Protein AF-A0A2H9PV42-F1 (afdb_monomer_lite)

Foldseek 3Di:
DQPPDDLVVSLVVLQVDQLLVNLVVLVPDDPVSNVSNVVSDDLLSVLSNLLNDDPVSSVVSLVSDDPVSSVSSVVSVVVVD

Radius of gyration: 11.81 Å; chains: 1; bounding box: 27×22×32 Å

Sequence (81 aa):
MLAGVSVEEARYIFRLLDPESASEALLEVDERLRRTLISSISSAKLIEVVHEMETDDAADIISGLPVKEARQVLEGIEESA

Secondary structure (DSSP, 8-state):
--TTS-HHHHHHHHHHS-HHHHHHHHHHS-HHHHHHHHTTS-HHHHHHHHHTS-HHHHHHHHHTS-HHHHHHHHHHHHHH-

pLDDT: mean 92.27, std 7.85, range [58.41, 97.56]

Structure (mmCIF, N/CA/C/O backbone):
data_AF-A0A2H9PV42-F1
#
_entry.id   AF-A0A2H9PV42-F1
#
loop_
_atom_site.group_PDB
_atom_site.id
_atom_site.type_symbol
_atom_site.label_atom_id
_atom_site.label_alt_id
_atom_site.label_comp_id
_atom_site.label_asym_id
_atom_site.label_entity_id
_atom_site.label_seq_id
_atom_site.pdbx_PDB_ins_code
_atom_site.Cartn_x
_atom_site.Cartn_y
_atom_site.Cartn_z
_atom_site.occupancy
_atom_site.B_iso_or_equiv
_atom_site.auth_seq_id
_atom_site.auth_comp_id
_atom_site.auth_asym_id
_atom_site.auth_atom_id
_atom_site.pdbx_PDB_model_num
ATOM 1 N N . MET A 1 1 ? 13.021 -3.480 -3.896 1.00 61.91 1 MET A N 1
ATOM 2 C CA . MET A 1 1 ? 12.680 -4.700 -4.664 1.00 61.91 1 MET A CA 1
ATOM 3 C C . MET A 1 1 ? 11.989 -4.456 -6.016 1.00 61.91 1 MET A C 1
ATOM 5 O O . MET A 1 1 ? 12.232 -5.241 -6.923 1.00 61.91 1 MET A O 1
ATOM 9 N N . LEU A 1 2 ? 11.183 -3.397 -6.225 1.00 77.38 2 LEU A N 1
ATOM 10 C CA . LEU A 1 2 ? 10.410 -3.207 -7.479 1.00 77.38 2 LEU A CA 1
ATOM 11 C C . LEU A 1 2 ? 10.914 -2.100 -8.433 1.00 77.38 2 LEU A C 1
ATOM 13 O O . LEU A 1 2 ? 10.388 -1.948 -9.529 1.00 77.38 2 LEU A O 1
ATOM 17 N N . ALA A 1 3 ? 11.950 -1.343 -8.064 1.00 69.31 3 ALA A N 1
ATOM 18 C CA . ALA A 1 3 ? 12.395 -0.153 -8.807 1.00 69.31 3 ALA A CA 1
ATOM 19 C C . ALA A 1 3 ? 13.085 -0.428 -10.169 1.00 69.31 3 ALA A C 1
ATOM 21 O O . ALA A 1 3 ? 13.443 0.514 -10.871 1.00 69.31 3 ALA A O 1
ATOM 22 N N . GLY A 1 4 ? 13.301 -1.695 -10.541 1.00 76.00 4 GLY A N 1
ATOM 23 C CA . GLY A 1 4 ? 14.036 -2.095 -11.752 1.00 76.00 4 GLY A CA 1
ATOM 24 C C . GLY A 1 4 ? 13.211 -2.832 -12.813 1.00 76.00 4 GLY A C 1
ATOM 25 O O . GLY A 1 4 ? 13.790 -3.305 -13.787 1.00 76.00 4 GLY A O 1
ATOM 26 N N . VAL A 1 5 ? 11.895 -2.962 -12.623 1.00 84.94 5 VAL A N 1
ATOM 27 C CA . VAL A 1 5 ? 10.982 -3.672 -13.541 1.00 84.94 5 VAL A CA 1
ATOM 28 C C . VAL A 1 5 ? 9.961 -2.710 -14.151 1.00 84.94 5 VAL A C 1
ATOM 30 O O . VAL A 1 5 ? 9.785 -1.591 -13.663 1.00 84.94 5 VAL A O 1
ATOM 33 N N . SER A 1 6 ? 9.285 -3.119 -15.229 1.00 91.88 6 SER A N 1
ATOM 34 C CA . SER A 1 6 ? 8.198 -2.307 -15.792 1.00 91.88 6 SER A CA 1
ATOM 35 C C . SER A 1 6 ? 7.032 -2.169 -14.805 1.00 91.88 6 SER A C 1
ATOM 37 O O . SER A 1 6 ? 6.866 -2.971 -13.884 1.00 91.88 6 SER A O 1
ATOM 39 N N . VAL A 1 7 ? 6.189 -1.153 -14.995 1.00 91.19 7 VAL A N 1
ATOM 40 C CA . VAL A 1 7 ? 5.042 -0.899 -14.109 1.00 91.19 7 VAL A CA 1
ATOM 41 C C . VAL A 1 7 ? 4.069 -2.082 -14.112 1.00 91.19 7 VAL A C 1
ATOM 43 O O . VAL A 1 7 ? 3.555 -2.477 -13.066 1.00 91.19 7 VAL A O 1
ATOM 46 N N . GLU A 1 8 ? 3.827 -2.679 -15.275 1.00 92.94 8 GLU A N 1
ATOM 47 C CA . GLU A 1 8 ? 2.956 -3.841 -15.436 1.00 92.94 8 GLU A CA 1
ATOM 48 C C . GLU A 1 8 ? 3.513 -5.079 -14.720 1.00 92.94 8 GLU A C 1
ATOM 50 O O . GLU A 1 8 ? 2.759 -5.789 -14.047 1.00 92.94 8 GLU A O 1
ATOM 55 N N . GLU A 1 9 ? 4.825 -5.311 -14.804 1.00 94.38 9 GLU A N 1
ATOM 56 C CA . GLU A 1 9 ? 5.502 -6.386 -14.071 1.00 94.38 9 GLU A CA 1
ATOM 57 C C . GLU A 1 9 ? 5.464 -6.142 -12.562 1.00 94.38 9 GLU A C 1
ATOM 59 O O . GLU A 1 9 ? 5.132 -7.059 -11.811 1.00 94.38 9 GLU A O 1
ATOM 64 N N . ALA A 1 10 ? 5.708 -4.908 -12.110 1.00 95.31 10 ALA A N 1
ATOM 65 C CA . ALA A 1 10 ? 5.622 -4.545 -10.699 1.00 95.31 10 ALA A CA 1
ATOM 66 C C . ALA A 1 10 ? 4.224 -4.831 -10.135 1.00 95.31 10 ALA A C 1
ATOM 68 O O . ALA A 1 10 ? 4.099 -5.452 -9.083 1.00 95.31 10 ALA A O 1
ATOM 69 N N . ARG A 1 11 ? 3.161 -4.463 -10.863 1.00 95.38 11 ARG A N 1
ATOM 70 C CA . ARG A 1 11 ? 1.774 -4.784 -10.480 1.00 95.38 11 ARG A CA 1
ATOM 71 C C . ARG A 1 11 ? 1.512 -6.285 -10.444 1.00 95.38 11 ARG A C 1
ATOM 73 O O . ARG A 1 11 ? 0.740 -6.759 -9.612 1.00 95.38 11 ARG A O 1
ATOM 80 N N . TYR A 1 12 ? 2.079 -7.040 -11.382 1.00 95.12 12 TYR A N 1
ATOM 81 C CA . TYR A 1 12 ? 1.922 -8.489 -11.399 1.00 95.12 12 TYR A CA 1
ATOM 82 C C . TYR A 1 12 ? 2.584 -9.126 -10.176 1.00 95.12 12 TYR A C 1
ATOM 84 O O . TYR A 1 12 ? 1.911 -9.853 -9.452 1.00 95.12 12 TYR A O 1
ATOM 92 N N . ILE A 1 13 ? 3.846 -8.785 -9.911 1.00 95.25 13 ILE A N 1
ATOM 93 C CA . ILE A 1 13 ? 4.608 -9.280 -8.760 1.00 95.25 13 ILE A CA 1
ATOM 94 C C . ILE A 1 13 ? 3.911 -8.885 -7.458 1.00 95.25 13 ILE A C 1
ATOM 96 O O . ILE A 1 13 ? 3.627 -9.746 -6.634 1.00 95.25 13 ILE A O 1
ATOM 100 N N . PHE A 1 14 ? 3.551 -7.610 -7.304 1.00 96.81 14 PHE A N 1
ATOM 101 C CA . PHE A 1 14 ? 2.937 -7.085 -6.085 1.00 96.81 14 PHE A CA 1
ATOM 102 C C . PHE A 1 14 ? 1.629 -7.794 -5.713 1.00 96.81 14 PHE A C 1
ATOM 104 O O . PHE A 1 14 ? 1.384 -8.092 -4.548 1.00 96.81 14 PHE A O 1
ATOM 111 N N . ARG A 1 15 ? 0.798 -8.151 -6.702 1.00 95.94 15 ARG A N 1
ATOM 112 C CA . ARG A 1 15 ? -0.433 -8.918 -6.444 1.00 95.94 15 ARG A CA 1
ATOM 113 C C . ARG A 1 15 ? -0.167 -10.312 -5.873 1.00 95.94 15 ARG A C 1
ATOM 115 O O . ARG A 1 15 ? -1.051 -10.836 -5.195 1.00 95.94 15 ARG A O 1
ATOM 122 N N . LEU A 1 16 ? 1.001 -10.891 -6.142 1.00 96.44 16 LEU A N 1
ATOM 123 C CA . LEU A 1 16 ? 1.399 -12.223 -5.685 1.00 96.44 16 LEU A CA 1
ATOM 124 C C . LEU A 1 16 ? 2.083 -12.218 -4.314 1.00 96.44 16 LEU A C 1
ATOM 12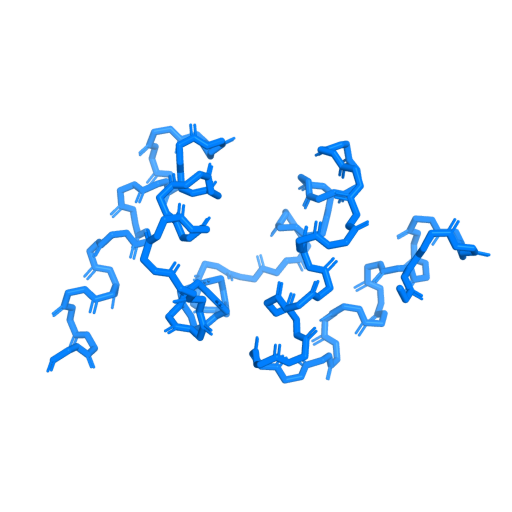6 O O . LEU A 1 16 ? 2.136 -13.273 -3.693 1.00 96.44 16 LEU A O 1
ATOM 130 N N . LEU A 1 17 ? 2.584 -11.070 -3.854 1.00 97.50 17 LEU A N 1
ATOM 131 C CA . LEU A 1 17 ? 3.217 -10.950 -2.541 1.00 97.50 17 LEU A CA 1
ATOM 132 C C . LEU A 1 17 ? 2.206 -11.217 -1.419 1.00 97.50 17 LEU A C 1
ATOM 134 O O . LEU A 1 17 ? 1.031 -10.845 -1.537 1.00 97.50 17 LEU A O 1
ATOM 138 N N . ASP A 1 18 ? 2.659 -11.854 -0.345 1.00 97.56 18 ASP A N 1
ATOM 139 C CA . ASP A 1 18 ? 1.944 -11.862 0.933 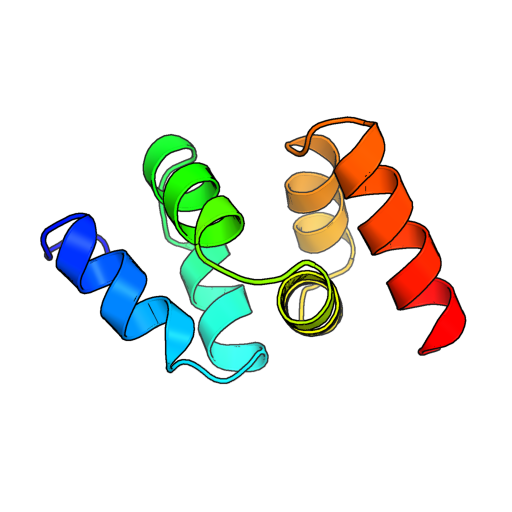1.00 97.56 18 ASP A CA 1
ATOM 140 C C . ASP A 1 18 ? 1.896 -10.445 1.549 1.00 97.56 18 ASP A C 1
ATOM 142 O O . ASP A 1 18 ? 2.606 -9.548 1.079 1.00 97.56 18 ASP A O 1
ATOM 146 N N . PRO A 1 19 ? 1.011 -10.201 2.535 1.00 96.56 19 PRO A N 1
ATOM 147 C CA . PRO A 1 19 ? 0.846 -8.877 3.130 1.00 96.56 19 PRO A CA 1
ATOM 148 C C . PRO A 1 19 ? 2.131 -8.277 3.720 1.00 96.56 19 PRO A C 1
ATOM 150 O O . PRO A 1 19 ? 2.385 -7.099 3.485 1.00 96.56 19 PRO A O 1
ATOM 153 N N . GLU A 1 20 ? 2.958 -9.089 4.385 1.00 96.50 20 GLU A N 1
ATOM 154 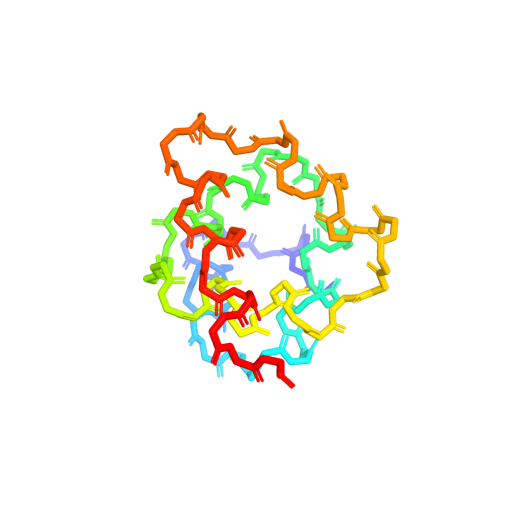C CA . GLU A 1 20 ? 4.238 -8.683 4.989 1.00 96.50 20 GLU A CA 1
ATOM 155 C C . GLU A 1 20 ? 5.225 -8.203 3.911 1.00 96.50 20 GLU A C 1
ATOM 157 O O . GLU A 1 20 ? 5.676 -7.062 3.914 1.00 96.50 20 GLU A O 1
ATOM 162 N N . SER A 1 21 ? 5.472 -9.016 2.883 1.00 97.31 21 SER A N 1
ATOM 163 C CA . SER A 1 21 ? 6.376 -8.641 1.786 1.00 97.31 21 SER A CA 1
ATOM 164 C C . SER A 1 21 ? 5.853 -7.447 0.979 1.00 97.31 21 SER A C 1
ATOM 166 O O . SER A 1 21 ? 6.618 -6.652 0.423 1.00 97.31 21 SER A O 1
ATOM 168 N N . ALA A 1 22 ? 4.530 -7.334 0.843 1.00 97.50 22 ALA A N 1
ATOM 169 C CA . ALA A 1 22 ? 3.897 -6.216 0.162 1.00 97.50 22 ALA A CA 1
ATOM 170 C C . ALA A 1 22 ? 4.008 -4.912 0.966 1.00 97.50 22 ALA A C 1
ATOM 172 O O . ALA A 1 22 ? 4.126 -3.851 0.345 1.00 97.50 22 ALA A O 1
ATOM 173 N N . SER A 1 23 ? 3.994 -4.971 2.300 1.00 96.88 23 SER A N 1
ATOM 174 C CA . SER A 1 23 ? 4.128 -3.786 3.148 1.00 96.88 23 SER A CA 1
ATOM 175 C C . SER A 1 23 ? 5.518 -3.168 2.981 1.00 96.88 23 SER A C 1
ATOM 177 O O . SER A 1 23 ? 5.621 -2.006 2.578 1.00 96.88 23 SER A O 1
ATOM 179 N N . GLU A 1 24 ? 6.573 -3.977 3.099 1.00 96.44 24 GLU A N 1
ATOM 180 C CA . GLU A 1 24 ? 7.959 -3.569 2.845 1.00 96.44 24 GLU A CA 1
ATOM 181 C C . GLU A 1 24 ? 8.127 -2.996 1.430 1.00 96.44 24 GLU A C 1
ATOM 183 O O . GLU A 1 24 ? 8.708 -1.925 1.223 1.00 96.44 24 GLU A O 1
ATOM 188 N N . ALA A 1 25 ? 7.551 -3.670 0.428 1.00 95.88 25 ALA A N 1
ATOM 189 C CA . ALA A 1 25 ? 7.641 -3.229 -0.958 1.00 95.88 25 ALA A CA 1
ATOM 190 C C . ALA A 1 25 ? 7.004 -1.849 -1.194 1.00 95.88 25 ALA A C 1
ATOM 192 O O . ALA A 1 25 ? 7.505 -1.101 -2.037 1.00 95.88 25 ALA A O 1
ATOM 193 N N . LEU A 1 26 ? 5.921 -1.493 -0.487 1.00 96.06 26 LEU A N 1
ATOM 194 C CA . LEU A 1 26 ? 5.302 -0.167 -0.602 1.00 96.06 26 LEU A CA 1
ATOM 195 C C . LEU A 1 26 ? 6.188 0.940 -0.019 1.00 96.06 26 LEU A C 1
ATOM 197 O O . LEU A 1 26 ? 6.194 2.043 -0.575 1.00 96.06 26 LEU A O 1
ATOM 201 N N . LEU A 1 27 ? 6.942 0.656 1.045 1.00 94.19 27 LEU A N 1
ATOM 202 C CA . LEU A 1 27 ? 7.833 1.622 1.695 1.00 94.19 27 LEU A CA 1
ATOM 203 C C . LEU A 1 27 ? 9.061 1.944 0.834 1.00 94.19 27 LEU A C 1
ATOM 205 O O . LEU A 1 27 ? 9.490 3.095 0.770 1.00 94.19 27 LEU A O 1
ATOM 209 N N . GLU A 1 28 ? 9.575 0.957 0.097 1.00 93.12 28 GLU A N 1
ATOM 210 C CA . GLU A 1 28 ? 10.768 1.116 -0.743 1.00 93.12 28 GLU A CA 1
ATOM 211 C C . GLU A 1 28 ? 10.528 1.833 -2.082 1.00 93.12 28 GLU A C 1
ATOM 213 O O . GLU A 1 28 ? 11.481 2.294 -2.720 1.00 93.12 28 GLU A O 1
ATOM 218 N N . VAL A 1 29 ? 9.285 1.881 -2.568 1.00 93.94 29 VAL A N 1
ATOM 219 C CA . VAL A 1 29 ? 8.963 2.490 -3.868 1.00 93.94 29 VAL A CA 1
ATOM 220 C C . VAL A 1 29 ? 8.566 3.956 -3.737 1.00 93.94 29 VAL A C 1
ATOM 222 O O . VAL A 1 29 ? 8.001 4.394 -2.730 1.00 93.94 29 VAL A O 1
ATOM 225 N N . ASP A 1 30 ? 8.810 4.715 -4.808 1.00 93.31 30 ASP A N 1
ATOM 226 C CA . ASP A 1 30 ? 8.364 6.101 -4.903 1.00 93.31 30 ASP A CA 1
ATOM 227 C C . ASP A 1 30 ? 6.829 6.229 -4.901 1.00 93.31 30 ASP A C 1
ATOM 229 O O . ASP A 1 30 ? 6.095 5.293 -5.226 1.00 93.31 30 ASP A O 1
ATOM 233 N N . GLU A 1 31 ? 6.332 7.420 -4.557 1.00 91.69 31 GLU A N 1
ATOM 234 C CA . GLU A 1 31 ? 4.899 7.716 -4.414 1.00 91.69 31 GLU A CA 1
ATOM 235 C C . GLU A 1 31 ? 4.080 7.372 -5.672 1.00 91.69 31 GLU A C 1
ATOM 237 O O . GLU A 1 31 ? 2.933 6.918 -5.582 1.00 91.69 31 GLU A O 1
ATOM 242 N N . ARG A 1 32 ? 4.653 7.567 -6.866 1.00 92.56 32 ARG A N 1
ATOM 243 C CA . ARG A 1 32 ? 3.950 7.327 -8.130 1.00 92.56 32 ARG A CA 1
ATOM 244 C C . ARG A 1 32 ? 3.750 5.832 -8.358 1.00 92.56 32 ARG A C 1
ATOM 246 O O . ARG A 1 32 ? 2.638 5.409 -8.700 1.00 92.56 32 ARG A O 1
ATOM 253 N N . LEU A 1 33 ? 4.804 5.038 -8.184 1.00 94.31 33 LEU A N 1
ATOM 254 C CA . LEU A 1 33 ? 4.711 3.586 -8.291 1.00 94.31 33 LEU A CA 1
ATOM 255 C C . LEU A 1 33 ? 3.827 3.029 -7.171 1.00 94.31 33 LEU A C 1
ATOM 257 O O . LEU A 1 33 ? 2.928 2.244 -7.457 1.00 94.31 33 LEU A O 1
ATOM 261 N N . ARG A 1 34 ? 3.976 3.523 -5.939 1.00 95.25 34 ARG A N 1
ATOM 262 C CA . ARG A 1 34 ? 3.148 3.151 -4.783 1.00 95.25 34 ARG A CA 1
ATOM 263 C C . ARG A 1 34 ? 1.651 3.269 -5.062 1.00 95.25 34 ARG A C 1
ATOM 265 O O . ARG A 1 34 ? 0.925 2.289 -4.924 1.00 95.25 34 ARG A O 1
ATOM 272 N N . ARG A 1 35 ? 1.185 4.428 -5.547 1.00 93.62 35 ARG A N 1
ATOM 273 C CA . ARG A 1 35 ? -0.227 4.630 -5.942 1.00 93.62 35 ARG A CA 1
ATOM 274 C C . ARG A 1 35 ? -0.680 3.647 -7.022 1.00 93.62 35 ARG A C 1
ATOM 276 O O . ARG A 1 35 ? -1.813 3.164 -7.011 1.00 93.62 35 ARG A O 1
ATOM 283 N N . THR A 1 36 ? 0.209 3.331 -7.958 1.00 94.56 36 THR A N 1
ATOM 284 C CA . THR A 1 36 ? -0.075 2.368 -9.028 1.00 94.56 36 THR A CA 1
ATOM 285 C C . THR A 1 36 ? -0.212 0.939 -8.491 1.00 94.56 36 THR A C 1
ATOM 287 O O . THR A 1 36 ? -1.071 0.189 -8.954 1.00 94.56 36 THR A O 1
ATOM 290 N N . LEU A 1 37 ? 0.593 0.562 -7.497 1.00 96.44 37 LEU A N 1
ATOM 291 C CA . LEU A 1 37 ? 0.514 -0.739 -6.834 1.00 96.44 37 LEU A CA 1
ATOM 292 C C . LEU A 1 37 ? -0.730 -0.847 -5.948 1.00 96.44 37 LEU A C 1
ATOM 294 O O . LEU A 1 37 ? -1.464 -1.828 -6.069 1.00 96.44 37 LEU A O 1
ATOM 298 N N . ILE A 1 38 ? -1.031 0.181 -5.151 1.00 95.94 38 ILE A N 1
ATOM 299 C CA . ILE A 1 38 ? -2.226 0.217 -4.296 1.00 95.94 38 ILE A CA 1
ATOM 300 C C . ILE A 1 38 ? -3.503 0.098 -5.140 1.00 95.94 38 ILE A C 1
ATOM 302 O O . ILE A 1 38 ? -4.342 -0.756 -4.874 1.00 95.94 38 ILE A O 1
ATOM 306 N N . SER A 1 39 ? -3.609 0.850 -6.241 1.00 94.56 39 SER A N 1
ATOM 307 C CA . SER A 1 39 ? -4.756 0.748 -7.164 1.00 94.56 39 SER A CA 1
ATOM 308 C C . SER A 1 39 ? -4.843 -0.583 -7.931 1.00 94.56 39 SER A C 1
ATOM 310 O O . SER A 1 39 ? -5.799 -0.818 -8.674 1.00 94.56 39 SER A O 1
ATOM 312 N N . SER A 1 40 ? -3.849 -1.467 -7.793 1.00 95.06 40 SER A N 1
ATOM 313 C CA . SER A 1 40 ? -3.823 -2.782 -8.440 1.00 95.06 40 SER A CA 1
ATOM 314 C C . SER A 1 40 ? -4.352 -3.927 -7.578 1.00 95.06 40 SER A C 1
ATOM 316 O O . SER A 1 40 ? -4.551 -5.024 -8.108 1.00 95.06 40 SER A O 1
ATOM 318 N N . ILE A 1 41 ? -4.593 -3.677 -6.291 1.00 96.06 41 ILE A N 1
ATOM 319 C CA . ILE A 1 41 ? -5.103 -4.653 -5.326 1.00 96.06 41 ILE A CA 1
ATOM 320 C C . ILE A 1 41 ? -6.491 -4.245 -4.820 1.00 96.06 41 ILE A C 1
ATOM 322 O O . ILE A 1 41 ? -6.936 -3.113 -4.983 1.00 96.06 41 ILE A O 1
ATOM 326 N N . SER A 1 42 ? -7.213 -5.199 -4.235 1.00 95.31 42 SER A N 1
ATOM 327 C CA . SER A 1 42 ? -8.497 -4.936 -3.579 1.00 95.31 42 SER A CA 1
ATOM 328 C C . SER A 1 42 ? -8.309 -4.198 -2.254 1.00 95.31 42 SER A C 1
ATOM 330 O O . SER A 1 42 ? -7.298 -4.416 -1.588 1.00 95.31 42 SER A O 1
ATOM 332 N N . SER A 1 43 ? -9.338 -3.483 -1.795 1.00 93.56 43 SER A N 1
ATOM 333 C CA . SER A 1 43 ? -9.360 -2.868 -0.460 1.00 93.56 43 SER A CA 1
ATOM 334 C C . SER A 1 43 ? -9.089 -3.866 0.674 1.00 93.56 43 SER A C 1
ATOM 336 O O . SER A 1 43 ? -8.362 -3.522 1.591 1.00 93.56 43 SER A O 1
ATOM 338 N N . ALA A 1 44 ? -9.594 -5.105 0.587 1.00 94.69 44 ALA A N 1
ATOM 339 C CA . ALA A 1 44 ? -9.340 -6.147 1.591 1.00 94.69 44 ALA A CA 1
ATOM 340 C C . ALA A 1 44 ? -7.841 -6.462 1.728 1.00 94.69 44 ALA A C 1
ATOM 342 O O . ALA A 1 44 ? -7.273 -6.340 2.803 1.00 94.69 44 ALA A O 1
ATOM 343 N N . LYS A 1 45 ? -7.171 -6.754 0.608 1.00 95.31 45 LYS A N 1
ATOM 344 C CA . LYS A 1 45 ? -5.714 -6.936 0.594 1.00 95.31 45 LYS A CA 1
ATOM 345 C C . LYS A 1 45 ? -4.952 -5.687 1.054 1.00 95.31 45 LYS A C 1
ATOM 347 O O . LYS A 1 45 ? -3.924 -5.820 1.696 1.00 95.31 45 LYS A O 1
ATOM 352 N N . LEU A 1 46 ? -5.428 -4.480 0.738 1.00 96.44 46 LEU A N 1
ATOM 353 C CA . LEU A 1 46 ? -4.791 -3.253 1.227 1.00 96.44 46 LEU A CA 1
ATOM 354 C C . LEU A 1 46 ? -4.883 -3.135 2.755 1.00 96.44 46 LEU A C 1
ATOM 356 O O . LEU A 1 46 ? -3.902 -2.743 3.371 1.00 96.44 46 LEU A O 1
ATOM 360 N N . ILE A 1 47 ? -6.023 -3.497 3.352 1.00 96.31 47 ILE A N 1
ATOM 361 C CA . ILE A 1 47 ? -6.195 -3.551 4.811 1.00 96.31 47 ILE A CA 1
ATOM 362 C C . ILE A 1 47 ? -5.170 -4.507 5.425 1.00 96.31 47 ILE A C 1
ATOM 364 O O . ILE A 1 47 ? -4.454 -4.098 6.330 1.00 96.31 47 ILE A O 1
ATOM 368 N N . GLU A 1 48 ? -5.043 -5.726 4.891 1.00 96.25 48 GLU A N 1
ATOM 369 C CA . GLU A 1 48 ? -4.049 -6.706 5.358 1.00 96.25 48 GLU A CA 1
ATOM 370 C C . GLU A 1 48 ? -2.621 -6.152 5.255 1.00 96.25 48 GLU A C 1
ATOM 372 O O . GLU A 1 48 ? -1.862 -6.216 6.210 1.00 96.25 48 GLU A O 1
ATOM 377 N N . VAL A 1 49 ? -2.261 -5.548 4.119 1.00 96.75 49 VAL A N 1
ATOM 378 C CA . VAL A 1 49 ? -0.919 -4.979 3.906 1.00 96.75 49 VAL A CA 1
ATOM 379 C C . VAL A 1 49 ? -0.614 -3.845 4.884 1.00 96.75 49 VAL A C 1
ATOM 381 O O . VAL A 1 49 ? 0.493 -3.769 5.405 1.00 96.75 49 VAL A O 1
ATOM 384 N N . VAL A 1 50 ? -1.574 -2.948 5.122 1.00 96.44 50 VAL A N 1
ATOM 385 C CA . VAL A 1 50 ? -1.400 -1.825 6.056 1.00 96.44 50 VAL A CA 1
ATOM 386 C C . VAL A 1 50 ? -1.368 -2.314 7.506 1.00 96.44 50 VAL A C 1
ATOM 388 O O . VAL A 1 50 ? -0.687 -1.714 8.328 1.00 96.44 50 VAL A O 1
ATOM 391 N N . HIS A 1 51 ? -2.054 -3.414 7.820 1.00 94.69 51 HIS A N 1
ATOM 392 C CA . HIS A 1 51 ? -2.020 -4.032 9.145 1.00 94.69 51 HIS A CA 1
ATOM 393 C C . HIS A 1 51 ? -0.635 -4.607 9.501 1.00 94.69 51 HIS A C 1
ATOM 395 O O . HIS A 1 51 ? -0.276 -4.639 10.674 1.00 94.69 51 HIS A O 1
ATOM 401 N N . GLU A 1 52 ? 0.160 -5.016 8.509 1.00 95.56 52 GLU A N 1
ATOM 402 C CA . GLU A 1 52 ? 1.545 -5.479 8.709 1.00 95.56 52 GLU A CA 1
ATOM 403 C C . GLU A 1 52 ? 2.569 -4.332 8.851 1.00 95.56 52 GLU A C 1
ATOM 405 O O . GLU A 1 52 ? 3.759 -4.588 9.015 1.00 95.56 52 GLU A O 1
ATOM 410 N N . MET A 1 53 ? 2.154 -3.063 8.744 1.00 95.81 53 MET A N 1
ATOM 411 C CA . MET A 1 53 ? 3.059 -1.909 8.834 1.00 95.81 53 MET A CA 1
ATOM 412 C C . MET A 1 53 ? 3.228 -1.403 10.270 1.00 95.81 53 MET A C 1
ATOM 414 O O . MET A 1 53 ? 2.331 -1.524 11.107 1.00 95.81 53 MET A O 1
ATOM 418 N N . GLU A 1 54 ? 4.356 -0.736 10.536 1.00 95.69 54 GLU A N 1
ATOM 419 C CA . GLU A 1 54 ? 4.493 0.085 11.740 1.00 95.69 54 GLU A CA 1
ATOM 420 C C . GLU A 1 54 ? 3.462 1.231 11.733 1.00 95.69 54 GLU A C 1
ATOM 422 O O . GLU A 1 54 ? 2.968 1.660 10.689 1.00 95.69 54 GLU A O 1
ATOM 427 N N . THR A 1 55 ? 3.067 1.705 12.917 1.00 93.12 55 THR A N 1
ATOM 428 C CA . THR A 1 55 ? 1.914 2.615 13.064 1.00 93.12 55 THR A CA 1
ATOM 429 C C . THR A 1 55 ? 2.110 3.955 12.349 1.00 93.12 55 THR A C 1
ATOM 431 O O . THR A 1 55 ? 1.150 4.523 11.828 1.00 93.12 55 THR A O 1
ATOM 434 N N . ASP A 1 56 ? 3.333 4.477 12.333 1.00 95.38 56 ASP A N 1
ATOM 435 C CA . ASP A 1 56 ? 3.707 5.704 11.632 1.00 95.38 56 ASP A CA 1
ATOM 436 C C . ASP A 1 56 ? 3.751 5.507 10.112 1.00 95.38 56 ASP A C 1
ATOM 438 O O . ASP A 1 56 ? 3.140 6.295 9.387 1.00 95.38 56 ASP A O 1
ATOM 442 N N . ASP A 1 57 ? 4.347 4.413 9.636 1.00 95.69 57 ASP A N 1
ATOM 443 C CA . ASP A 1 57 ? 4.336 4.039 8.217 1.00 95.69 57 ASP A CA 1
ATOM 444 C C . ASP A 1 57 ? 2.904 3.846 7.688 1.00 95.69 57 ASP A C 1
ATOM 446 O O . ASP A 1 57 ? 2.531 4.366 6.630 1.00 95.69 57 ASP A O 1
ATOM 450 N N . ALA A 1 58 ? 2.056 3.151 8.450 1.00 95.62 58 ALA A N 1
ATOM 451 C CA . ALA A 1 58 ? 0.644 2.967 8.134 1.00 95.62 58 ALA A CA 1
ATOM 452 C C . ALA A 1 58 ? -0.094 4.312 8.047 1.00 95.62 58 ALA A C 1
ATOM 454 O O . ALA A 1 58 ? -0.863 4.544 7.108 1.00 95.62 58 ALA A O 1
ATOM 455 N N . ALA A 1 59 ? 0.148 5.216 9.002 1.00 94.81 59 ALA A N 1
ATOM 456 C CA . ALA A 1 59 ? -0.459 6.543 9.009 1.00 94.81 59 ALA A CA 1
ATOM 457 C C . ALA A 1 59 ? -0.067 7.351 7.761 1.00 94.81 59 ALA A C 1
ATOM 459 O O . ALA A 1 59 ? -0.937 7.959 7.123 1.00 94.81 59 ALA A O 1
ATOM 460 N N . ASP A 1 60 ? 1.205 7.298 7.364 1.00 94.00 60 ASP A N 1
ATOM 461 C CA . ASP A 1 60 ? 1.702 7.953 6.155 1.00 94.00 60 ASP A CA 1
ATOM 462 C C . ASP A 1 60 ? 1.034 7.385 4.895 1.00 94.00 60 ASP A C 1
ATOM 464 O O . ASP A 1 60 ? 0.527 8.149 4.063 1.00 94.00 60 ASP A O 1
ATOM 468 N N . ILE A 1 61 ? 0.938 6.056 4.774 1.00 95.06 61 ILE A N 1
ATOM 469 C CA . ILE A 1 61 ? 0.267 5.392 3.647 1.00 95.06 61 ILE A CA 1
ATOM 470 C C . ILE A 1 61 ? -1.209 5.787 3.564 1.00 95.06 61 ILE A C 1
ATOM 472 O O . ILE A 1 61 ? -1.668 6.194 2.493 1.00 95.06 61 ILE A O 1
ATOM 476 N N . ILE A 1 62 ? -1.945 5.711 4.677 1.00 95.19 62 ILE A N 1
ATOM 477 C CA . ILE A 1 62 ? -3.379 6.028 4.737 1.00 95.19 62 ILE A CA 1
ATOM 478 C C . ILE A 1 62 ? -3.627 7.498 4.383 1.00 95.19 62 ILE A C 1
ATOM 480 O O . ILE A 1 62 ? -4.566 7.800 3.640 1.00 95.19 62 ILE A O 1
ATOM 484 N N . SER A 1 63 ? -2.777 8.415 4.855 1.00 94.31 63 SER A N 1
ATOM 485 C CA . SER A 1 63 ? -2.897 9.849 4.554 1.00 94.31 63 SER A CA 1
ATOM 486 C C . SER A 1 63 ? -2.733 10.170 3.060 1.00 94.31 63 SER A C 1
ATOM 488 O O . SER A 1 63 ? -3.275 11.164 2.571 1.00 94.31 63 SER A O 1
ATOM 490 N N . GLY A 1 64 ? -2.029 9.305 2.321 1.00 91.50 64 GLY A N 1
ATOM 491 C CA . GLY A 1 64 ? -1.818 9.415 0.879 1.00 91.50 64 GLY A CA 1
ATOM 492 C C . GLY A 1 64 ? -2.974 8.898 0.012 1.00 91.50 64 GLY A C 1
ATOM 493 O O . GLY A 1 64 ? -2.933 9.076 -1.215 1.00 91.50 64 GLY A O 1
ATOM 494 N N . LEU A 1 65 ? -3.986 8.264 0.615 1.00 94.31 65 LEU A N 1
ATOM 495 C CA . LEU A 1 65 ? -5.145 7.695 -0.076 1.00 94.31 65 LEU A CA 1
ATOM 496 C C . LEU A 1 65 ? -6.276 8.720 -0.265 1.00 94.31 65 LEU A C 1
ATOM 498 O O . LEU A 1 65 ? -6.423 9.666 0.513 1.00 94.31 65 LEU A O 1
ATOM 502 N N . PRO A 1 66 ? -7.157 8.522 -1.263 1.00 93.88 66 PRO A N 1
ATOM 503 C CA . PRO A 1 66 ? -8.424 9.241 -1.318 1.00 93.88 66 PRO A CA 1
ATOM 504 C C . PRO A 1 66 ? -9.226 9.041 -0.024 1.00 93.88 66 PRO A C 1
ATOM 506 O O . PRO A 1 66 ? -9.332 7.923 0.468 1.00 93.88 66 PRO A O 1
ATOM 509 N N . VAL A 1 67 ? -9.879 10.097 0.477 1.00 94.00 67 VAL A N 1
ATOM 510 C CA . VAL A 1 67 ? -10.616 10.097 1.765 1.00 94.00 67 VAL A CA 1
ATOM 511 C C . VAL A 1 67 ? -11.543 8.888 1.935 1.00 94.00 67 VAL A C 1
ATOM 513 O O . VAL A 1 67 ? -11.645 8.322 3.020 1.00 94.00 67 VAL A O 1
ATOM 516 N N . LYS A 1 68 ? -12.224 8.474 0.860 1.00 92.69 68 LYS A N 1
ATOM 517 C CA . LYS A 1 68 ? -13.117 7.312 0.886 1.00 92.69 68 LYS A CA 1
ATOM 518 C C . LYS A 1 68 ? -12.360 6.001 1.120 1.00 92.69 68 LYS A C 1
ATOM 520 O O . LYS A 1 68 ? -12.830 5.180 1.896 1.00 92.69 68 LYS A O 1
ATOM 525 N N . GLU A 1 69 ? -11.228 5.811 0.452 1.00 92.19 69 GLU A N 1
ATOM 526 C CA . GLU A 1 69 ? -10.396 4.610 0.586 1.00 92.19 69 GLU A CA 1
ATOM 527 C C . GLU A 1 69 ? -9.685 4.591 1.939 1.00 92.19 69 GLU A C 1
ATOM 529 O O . GLU A 1 69 ? -9.728 3.575 2.621 1.00 92.19 69 GLU A O 1
ATOM 534 N N . ALA A 1 70 ? -9.134 5.729 2.377 1.00 95.50 70 ALA A N 1
ATOM 535 C CA . ALA A 1 70 ? -8.540 5.880 3.706 1.00 95.50 70 ALA A CA 1
ATOM 536 C C . ALA A 1 70 ? -9.518 5.455 4.810 1.00 95.50 70 ALA A C 1
ATOM 538 O O . ALA A 1 70 ? -9.173 4.676 5.693 1.00 95.50 70 ALA A O 1
ATOM 539 N N . ARG A 1 71 ? -10.774 5.912 4.718 1.00 95.12 71 ARG A N 1
ATOM 540 C CA . ARG A 1 71 ? -11.830 5.531 5.658 1.00 95.12 71 ARG A CA 1
ATOM 541 C C . ARG A 1 71 ? -12.121 4.030 5.639 1.00 95.12 71 ARG A C 1
ATOM 543 O O . ARG A 1 71 ? -12.256 3.442 6.701 1.00 95.12 71 ARG A O 1
ATOM 550 N N . GLN A 1 72 ? -12.206 3.423 4.456 1.00 93.12 72 GLN A N 1
ATOM 551 C CA . GLN A 1 72 ? -12.428 1.979 4.333 1.00 93.12 72 GLN A CA 1
ATOM 552 C C . GLN A 1 72 ? -11.285 1.164 4.941 1.00 93.12 72 GLN A C 1
ATOM 554 O O . GLN A 1 72 ? -11.539 0.137 5.560 1.00 93.12 72 GLN A O 1
ATOM 559 N N . VAL A 1 73 ? -10.040 1.617 4.766 1.00 94.75 73 VAL A N 1
ATOM 560 C CA . VAL A 1 73 ? -8.870 0.960 5.357 1.00 94.75 73 VAL A CA 1
ATOM 561 C C . VAL A 1 73 ? -8.905 1.067 6.881 1.00 94.75 73 VAL A C 1
ATOM 563 O O . VAL A 1 73 ? -8.758 0.053 7.553 1.00 94.75 73 VAL A O 1
ATOM 566 N N . LEU A 1 74 ? -9.173 2.260 7.423 1.00 93.69 74 LEU A N 1
ATOM 567 C CA . LEU A 1 74 ? -9.284 2.479 8.870 1.00 93.69 74 LEU A CA 1
ATOM 568 C C . LEU A 1 74 ? -10.381 1.615 9.508 1.00 93.69 74 LEU A C 1
ATOM 570 O O . LEU A 1 74 ? -10.114 0.923 10.483 1.00 93.69 74 LEU A O 1
ATOM 574 N N . GLU A 1 75 ? -11.585 1.606 8.926 1.00 93.62 75 GLU A N 1
ATOM 575 C CA . GLU A 1 75 ? -12.703 0.780 9.408 1.00 93.62 75 GLU A CA 1
ATOM 576 C C . GLU A 1 75 ? -12.352 -0.722 9.369 1.00 93.62 75 GLU A C 1
ATOM 578 O O . GLU A 1 75 ? -12.688 -1.460 10.290 1.00 93.62 75 GLU A O 1
ATOM 583 N N . GLY A 1 76 ? -11.632 -1.175 8.336 1.00 91.75 76 GLY A N 1
ATOM 584 C CA . GLY A 1 76 ? -11.223 -2.576 8.206 1.00 91.75 76 GLY A CA 1
ATOM 585 C C . GLY A 1 76 ? -10.144 -3.020 9.199 1.00 91.75 76 GLY A C 1
ATOM 586 O O . GLY A 1 76 ? -10.172 -4.163 9.656 1.00 91.75 76 GLY A O 1
ATOM 587 N N . ILE A 1 77 ? -9.211 -2.130 9.553 1.00 87.69 77 ILE A N 1
ATOM 588 C CA . ILE A 1 77 ? -8.190 -2.405 10.577 1.00 87.69 77 ILE A CA 1
ATOM 589 C C . ILE A 1 77 ? -8.848 -2.513 11.959 1.00 87.69 77 ILE A C 1
ATOM 591 O O . ILE A 1 77 ? -8.538 -3.438 12.701 1.00 87.69 77 ILE A O 1
ATOM 595 N N . GLU A 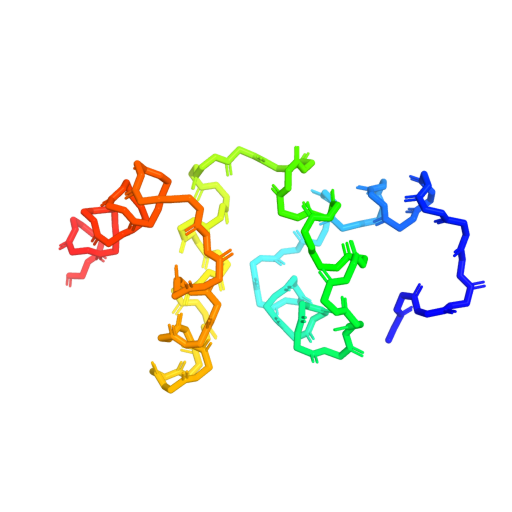1 78 ? -9.795 -1.627 12.286 1.00 83.12 78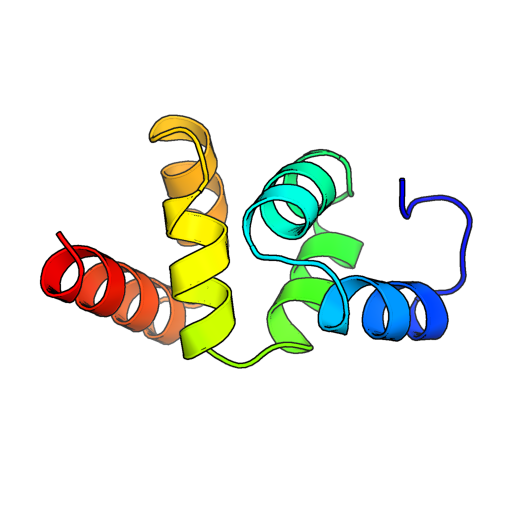 GLU A N 1
ATOM 596 C CA . GLU A 1 78 ? -10.528 -1.662 13.562 1.00 83.12 78 GLU A CA 1
ATOM 597 C C . GLU A 1 78 ? -11.379 -2.931 13.740 1.00 83.12 78 GLU A C 1
ATOM 599 O O . GLU A 1 78 ? -11.528 -3.409 14.860 1.00 83.12 78 GLU A O 1
ATOM 604 N N . GLU A 1 79 ? -11.933 -3.489 12.659 1.00 77.38 79 GLU A 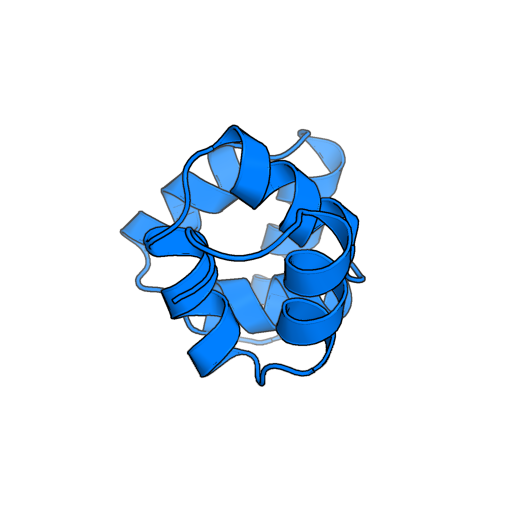N 1
ATOM 605 C CA . GLU A 1 79 ? -12.717 -4.735 12.707 1.00 77.38 79 GLU A CA 1
ATOM 606 C C . GLU A 1 79 ? -11.838 -5.993 12.849 1.00 77.38 79 GLU A C 1
ATOM 608 O O . GLU A 1 79 ? -12.319 -7.042 13.279 1.00 77.38 79 GLU A O 1
ATOM 613 N N . SER A 1 80 ? -10.553 -5.887 12.500 1.00 62.50 80 SER A N 1
ATOM 614 C CA . SER A 1 80 ? -9.588 -6.996 12.528 1.00 62.50 80 SER A CA 1
ATOM 615 C C . SER A 1 80 ? -8.726 -7.035 13.802 1.00 62.50 80 SER A C 1
ATOM 617 O O . SER A 1 80 ? -7.976 -7.996 13.981 1.00 62.50 80 SER A O 1
ATOM 619 N N . ALA A 1 81 ? -8.835 -6.016 14.665 1.00 58.41 81 ALA A N 1
ATOM 620 C CA . ALA A 1 81 ? -8.108 -5.856 15.930 1.00 58.41 81 ALA A CA 1
ATOM 621 C C . ALA A 1 81 ? -8.857 -6.457 17.136 1.00 58.41 81 ALA A C 1
ATOM 623 O O . ALA A 1 81 ? -8.176 -7.003 18.037 1.00 58.41 81 ALA A O 1
#